Protein AF-A0A925A403-F1 (afdb_monomer_lite)

Foldseek 3Di:
DDPVVLVVVQLVLDDPVVNVVCVVLVVQLVVDPDPVSNVVSVVVSCVVCVVVRVVSVPD

pLDDT: mean 71.35, std 12.35, range [39.12, 86.88]

Radius of gyration: 11.14 Å; chains: 1; bounding box: 25×22×29 Å

Secondary structure (DSSP, 8-state):
--HHHHHHHHHHTS-TTHHHHHHHHHHHHHH-SSHHHHHHHHHHHHHHHTTT-TTTTT-

Structure (mmCIF, N/CA/C/O backbone):
data_AF-A0A925A403-F1
#
_entry.id   AF-A0A925A403-F1
#
loop_
_atom_site.group_PDB
_atom_site.id
_atom_site.type_symbol
_atom_site.label_atom_id
_atom_site.label_alt_id
_atom_site.label_comp_id
_atom_site.label_asym_id
_atom_site.label_entity_id
_atom_site.label_seq_id
_atom_site.pdbx_PDB_ins_code
_atom_site.Cartn_x
_atom_site.Cartn_y
_atom_site.Cartn_z
_atom_site.occupancy
_atom_site.B_iso_or_equiv
_atom_site.auth_seq_id
_atom_site.auth_comp_id
_atom_site.auth_asym_id
_atom_site.auth_atom_id
_atom_site.pdbx_PDB_model_num
ATOM 1 N N . MET A 1 1 ? 2.623 13.077 -7.254 1.00 49.62 1 MET A N 1
ATOM 2 C CA . MET A 1 1 ? 2.113 12.167 -6.204 1.00 49.62 1 MET A CA 1
ATOM 3 C C . MET A 1 1 ? 2.407 10.735 -6.627 1.00 49.62 1 MET A C 1
ATOM 5 O O . MET A 1 1 ? 2.324 10.465 -7.814 1.00 49.62 1 MET A O 1
ATOM 9 N N . CYS A 1 2 ? 2.788 9.848 -5.704 1.00 61.66 2 CYS A N 1
ATOM 10 C CA . CYS A 1 2 ? 3.077 8.436 -6.009 1.00 61.66 2 CYS A CA 1
ATOM 11 C C . CYS A 1 2 ? 1.988 7.551 -5.404 1.00 61.66 2 CYS A C 1
ATOM 13 O O . CYS A 1 2 ? 1.427 7.922 -4.374 1.00 61.66 2 CYS A O 1
ATOM 15 N N . ILE A 1 3 ? 1.761 6.368 -5.979 1.00 61.84 3 ILE A N 1
ATOM 16 C CA . ILE A 1 3 ? 0.782 5.385 -5.490 1.00 61.84 3 ILE A CA 1
ATOM 17 C C . ILE A 1 3 ? 0.922 5.114 -3.986 1.00 61.84 3 ILE A C 1
ATOM 19 O O . ILE A 1 3 ? -0.068 5.111 -3.273 1.00 61.84 3 ILE A O 1
ATOM 23 N N . VAL A 1 4 ? 2.149 5.047 -3.462 1.00 59.00 4 VAL A N 1
ATOM 24 C CA . VAL A 1 4 ? 2.427 4.888 -2.022 1.00 59.00 4 VAL A CA 1
ATOM 25 C C . VAL A 1 4 ? 1.869 6.017 -1.147 1.00 59.00 4 VAL A C 1
ATOM 27 O O . VAL A 1 4 ? 1.440 5.760 -0.027 1.00 59.00 4 VAL A O 1
ATOM 30 N N . HIS A 1 5 ? 1.834 7.256 -1.647 1.00 63.28 5 HIS A N 1
ATOM 31 C CA . HIS A 1 5 ? 1.259 8.395 -0.926 1.00 63.28 5 HIS A CA 1
ATOM 32 C C . HIS A 1 5 ? -0.271 8.346 -0.945 1.00 63.28 5 HIS A C 1
ATOM 34 O O . HIS A 1 5 ? -0.902 8.598 0.079 1.00 63.28 5 HIS A O 1
ATOM 40 N N . MET A 1 6 ? -0.856 7.965 -2.083 1.00 61.09 6 MET A N 1
ATOM 41 C CA . MET A 1 6 ? -2.301 7.771 -2.224 1.00 61.09 6 MET A CA 1
ATOM 42 C C . MET A 1 6 ? -2.768 6.650 -1.289 1.00 61.09 6 MET A C 1
ATOM 44 O O . MET A 1 6 ? -3.648 6.843 -0.454 1.00 61.09 6 MET A O 1
ATOM 48 N N . VAL A 1 7 ? -2.059 5.526 -1.317 1.00 65.62 7 VAL A N 1
ATOM 49 C CA . VAL A 1 7 ? -2.247 4.353 -0.461 1.00 65.62 7 VAL A CA 1
ATOM 50 C C . VAL A 1 7 ? -2.072 4.669 1.027 1.00 65.62 7 VAL A C 1
ATOM 52 O O . VAL A 1 7 ? -2.874 4.230 1.849 1.00 65.62 7 VAL A O 1
ATOM 55 N N . GLY A 1 8 ? -1.043 5.438 1.392 1.00 64.94 8 GLY A N 1
ATOM 56 C CA . GLY A 1 8 ? -0.800 5.830 2.780 1.00 64.94 8 GLY A CA 1
ATOM 57 C C . GLY A 1 8 ? -1.947 6.662 3.353 1.00 64.94 8 GLY A C 1
ATOM 58 O O . GLY A 1 8 ? -2.398 6.401 4.468 1.00 64.94 8 GLY A O 1
ATOM 59 N N . ASN A 1 9 ? -2.472 7.602 2.562 1.00 63.78 9 ASN A N 1
ATOM 60 C CA . ASN A 1 9 ? -3.649 8.380 2.941 1.00 63.78 9 ASN A CA 1
ATOM 61 C C . ASN A 1 9 ? -4.912 7.503 2.988 1.00 63.78 9 ASN A C 1
ATOM 63 O O . ASN A 1 9 ? -5.740 7.658 3.879 1.00 63.78 9 ASN A O 1
ATOM 67 N N . SER A 1 10 ? -5.009 6.520 2.089 1.00 60.66 10 SER A N 1
ATOM 68 C CA . SER A 1 10 ? -6.126 5.573 2.027 1.00 60.66 10 SER A CA 1
ATOM 69 C C . SER A 1 10 ? -6.258 4.723 3.290 1.00 60.66 10 SER A C 1
ATOM 71 O O . SER A 1 10 ? -7.341 4.578 3.852 1.00 60.66 10 SER A O 1
ATOM 73 N N . LEU A 1 11 ? -5.128 4.196 3.776 1.00 62.75 11 LEU A N 1
ATOM 74 C CA . LEU A 1 11 ? -5.057 3.365 4.979 1.00 62.75 11 LEU A CA 1
ATOM 75 C C . LEU A 1 11 ? -5.517 4.104 6.234 1.00 62.75 11 LEU A C 1
ATOM 77 O O . LEU A 1 11 ? -5.997 3.461 7.166 1.00 62.75 11 LEU A O 1
ATOM 81 N N . TYR A 1 12 ? -5.355 5.427 6.284 1.00 64.00 12 TYR A N 1
ATOM 82 C CA . TYR A 1 12 ? -5.726 6.220 7.453 1.00 64.00 12 TYR A CA 1
ATOM 83 C C . TYR A 1 12 ? -7.243 6.231 7.688 1.00 64.00 12 TYR A C 1
ATOM 85 O O . TYR A 1 12 ? -7.687 6.206 8.834 1.00 64.00 12 TYR A O 1
ATOM 93 N N . TYR A 1 13 ? -8.033 6.181 6.611 1.00 61.69 13 TYR A N 1
ATOM 94 C CA . TYR A 1 13 ? -9.497 6.110 6.677 1.00 61.69 13 TYR A CA 1
ATOM 95 C C . TYR A 1 13 ? -10.026 4.707 6.991 1.00 61.69 13 TYR A C 1
ATOM 97 O O . TYR A 1 13 ? -11.198 4.539 7.329 1.00 61.69 13 TYR A O 1
ATOM 105 N N . LEU A 1 14 ? -9.164 3.692 6.929 1.00 63.62 14 LEU A N 1
ATOM 106 C CA . LEU A 1 14 ? -9.530 2.310 7.181 1.00 63.62 14 LEU A CA 1
ATOM 107 C C . LEU A 1 14 ? -9.282 1.947 8.650 1.00 63.62 14 LEU A C 1
ATOM 109 O O . LEU A 1 14 ? -8.198 2.130 9.216 1.00 63.62 14 LEU A O 1
ATOM 113 N N . GLY A 1 15 ? -10.303 1.373 9.289 1.00 71.75 15 GLY A N 1
ATOM 114 C CA . GLY A 1 15 ? -10.179 0.825 10.638 1.00 71.75 15 GLY A CA 1
ATOM 115 C C . GLY A 1 15 ? -9.033 -0.195 10.749 1.00 71.75 15 GLY A C 1
ATOM 116 O O . GLY A 1 15 ? -8.587 -0.783 9.763 1.00 71.75 15 GLY A O 1
ATOM 117 N N . CYS A 1 16 ? -8.552 -0.446 11.972 1.00 72.31 16 CYS A N 1
ATOM 118 C CA . CYS A 1 16 ? -7.398 -1.321 12.240 1.00 72.31 16 CYS A CA 1
ATOM 119 C C . CYS A 1 16 ? -7.503 -2.742 11.645 1.00 72.31 16 CYS A C 1
ATOM 121 O O . CYS A 1 16 ? -6.477 -3.395 11.480 1.00 72.31 16 CYS A O 1
ATOM 123 N N . GLN A 1 17 ? -8.717 -3.230 11.363 1.00 73.94 17 GLN A N 1
ATOM 124 C CA . GLN A 1 17 ? -8.971 -4.539 10.747 1.00 73.94 17 GLN A CA 1
ATOM 125 C C . GLN A 1 17 ? -8.695 -4.508 9.236 1.00 73.94 17 GLN A C 1
ATOM 127 O O . GLN A 1 17 ? -7.803 -5.207 8.765 1.00 73.94 17 GLN A O 1
ATOM 132 N N . LYS A 1 18 ? -9.345 -3.588 8.513 1.00 74.44 18 LYS A N 1
ATOM 133 C CA . LYS A 1 18 ? -9.173 -3.364 7.068 1.00 74.44 18 LYS A CA 1
ATOM 134 C C . LYS A 1 18 ? -7.717 -3.048 6.691 1.00 74.44 18 LYS A C 1
ATOM 136 O O . LYS A 1 18 ? -7.218 -3.528 5.682 1.00 74.44 18 LYS A O 1
ATOM 141 N N . ARG A 1 19 ? -6.979 -2.328 7.551 1.00 75.25 19 ARG A N 1
ATOM 142 C CA . ARG A 1 19 ? -5.535 -2.085 7.352 1.00 75.25 19 ARG A CA 1
ATOM 143 C C . ARG A 1 19 ? -4.690 -3.364 7.309 1.00 75.25 19 ARG A C 1
ATOM 145 O O . ARG A 1 19 ? -3.685 -3.390 6.605 1.00 75.25 19 ARG A O 1
ATOM 152 N N . LYS A 1 20 ? -5.057 -4.403 8.068 1.00 79.69 20 LYS A N 1
ATOM 153 C CA . LYS A 1 20 ? -4.327 -5.684 8.077 1.00 79.69 20 LYS A CA 1
ATOM 154 C C . LYS A 1 20 ? -4.601 -6.505 6.821 1.00 79.69 20 LYS A C 1
ATOM 156 O O . LYS A 1 20 ? -3.696 -7.187 6.359 1.00 79.69 20 LYS A O 1
ATOM 161 N N . GLU A 1 21 ? -5.816 -6.414 6.290 1.00 81.31 21 GLU A N 1
ATOM 162 C CA . GLU A 1 21 ? -6.229 -7.074 5.046 1.00 81.31 21 GLU A CA 1
ATOM 163 C C . GLU A 1 21 ? -5.594 -6.413 3.819 1.00 81.31 21 GLU A C 1
ATOM 165 O O . GLU A 1 21 ? -5.125 -7.104 2.929 1.00 81.31 21 GLU A O 1
ATOM 170 N N . MET A 1 22 ? -5.473 -5.085 3.819 1.00 78.12 22 MET A N 1
ATOM 171 C CA . MET A 1 22 ? -4.956 -4.326 2.678 1.00 78.12 22 MET A CA 1
ATOM 172 C C . MET A 1 22 ? -3.421 -4.311 2.565 1.00 78.12 22 MET A C 1
ATOM 174 O O . MET A 1 22 ? -2.861 -4.166 1.480 1.00 78.12 22 MET A O 1
ATOM 178 N N . ALA A 1 23 ? -2.705 -4.441 3.687 1.00 80.12 23 ALA A N 1
ATOM 179 C CA . ALA A 1 23 ? -1.241 -4.459 3.714 1.00 80.12 23 ALA A CA 1
ATOM 180 C C . ALA A 1 23 ? -0.583 -5.513 2.787 1.00 80.12 23 ALA A C 1
ATOM 182 O O . ALA A 1 23 ? 0.393 -5.161 2.115 1.00 80.12 23 ALA A O 1
ATOM 183 N N . PRO A 1 24 ? -1.043 -6.780 2.732 1.00 83.50 24 PRO A N 1
ATOM 184 C CA . PRO A 1 24 ? -0.507 -7.761 1.789 1.00 83.50 24 PRO A CA 1
ATOM 185 C C . PRO A 1 24 ? -0.821 -7.428 0.324 1.00 83.50 24 PRO A C 1
ATOM 187 O O . PRO A 1 24 ? 0.068 -7.586 -0.509 1.00 83.50 24 PRO A O 1
ATOM 190 N N . ASP A 1 25 ? -2.006 -6.902 0.007 1.00 79.69 25 ASP A N 1
ATOM 191 C CA . ASP A 1 25 ? -2.366 -6.559 -1.379 1.00 79.69 25 ASP A CA 1
ATOM 192 C C . ASP A 1 25 ? -1.480 -5.435 -1.922 1.00 79.69 25 ASP A C 1
ATOM 194 O O . ASP A 1 25 ? -0.898 -5.532 -3.001 1.00 79.69 25 ASP A O 1
ATOM 198 N N . LEU A 1 26 ? -1.257 -4.401 -1.109 1.00 77.69 26 LEU A N 1
ATOM 199 C CA . LEU A 1 26 ? -0.305 -3.340 -1.436 1.00 77.69 26 LEU A CA 1
ATOM 200 C C . LEU A 1 26 ? 1.110 -3.864 -1.640 1.00 77.69 26 LEU A C 1
ATOM 202 O O . LEU A 1 26 ? 1.847 -3.358 -2.488 1.00 77.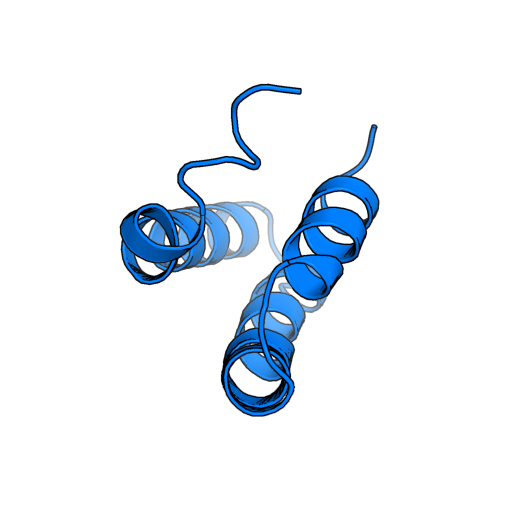69 26 LEU A O 1
ATOM 206 N N . LYS A 1 27 ? 1.495 -4.876 -0.856 1.00 82.69 27 LYS A N 1
ATOM 207 C CA . LYS A 1 27 ? 2.782 -5.543 -1.007 1.00 82.69 27 LYS A CA 1
ATOM 208 C C . LYS A 1 27 ? 2.901 -6.225 -2.352 1.00 82.69 27 LYS A C 1
ATOM 210 O O . LYS A 1 27 ? 3.948 -6.082 -2.976 1.00 82.69 27 LYS A O 1
ATOM 215 N N . CYS A 1 28 ? 1.856 -6.870 -2.848 1.00 82.44 28 CYS A N 1
ATOM 216 C CA . CYS A 1 28 ? 1.861 -7.423 -4.199 1.00 82.44 28 CYS A CA 1
ATOM 217 C C . CYS A 1 28 ? 2.114 -6.335 -5.256 1.00 82.44 28 CYS A C 1
ATOM 219 O O . CYS A 1 28 ? 2.969 -6.527 -6.120 1.00 82.44 28 CYS A O 1
ATOM 221 N N . VAL A 1 29 ? 1.482 -5.164 -5.120 1.00 82.00 29 VAL A N 1
ATOM 222 C CA . VAL A 1 29 ? 1.653 -4.036 -6.053 1.00 82.00 29 VAL A CA 1
ATOM 223 C C . VAL A 1 29 ? 3.093 -3.500 -6.061 1.00 82.00 29 VAL A C 1
ATOM 225 O O . VAL A 1 29 ? 3.688 -3.385 -7.129 1.00 82.00 29 VAL A O 1
ATOM 228 N N . TYR A 1 30 ? 3.703 -3.207 -4.902 1.00 77.94 30 TYR A N 1
ATOM 229 C CA . TYR A 1 30 ? 5.068 -2.641 -4.875 1.00 77.94 30 TYR A CA 1
ATOM 230 C C . TYR A 1 30 ? 6.193 -3.675 -5.034 1.00 77.94 30 TYR A C 1
ATOM 232 O O .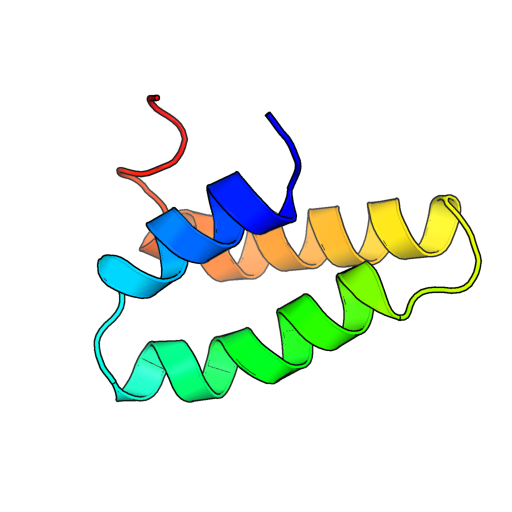 TYR A 1 30 ? 7.331 -3.292 -5.298 1.00 77.94 30 TYR A O 1
ATOM 240 N N . THR A 1 31 ? 5.910 -4.969 -4.847 1.00 81.44 31 THR A N 1
ATOM 241 C CA . THR A 1 31 ? 6.911 -6.048 -4.995 1.00 81.44 31 THR A CA 1
ATOM 242 C C . THR A 1 31 ? 6.863 -6.697 -6.386 1.00 81.44 31 THR A C 1
ATOM 244 O O . THR A 1 31 ? 7.696 -7.548 -6.704 1.00 81.44 31 THR A O 1
ATOM 247 N N . ALA A 1 32 ? 5.905 -6.316 -7.234 1.00 85.62 32 ALA A N 1
ATOM 248 C CA . ALA A 1 32 ? 5.800 -6.821 -8.595 1.00 85.62 32 ALA A CA 1
ATOM 249 C C . ALA A 1 32 ? 7.032 -6.447 -9.438 1.00 85.62 32 ALA A C 1
ATOM 251 O O . ALA A 1 32 ? 7.496 -5.311 -9.453 1.00 85.62 32 ALA A O 1
ATOM 252 N N . SER A 1 33 ? 7.567 -7.434 -10.160 1.00 84.50 33 SER A N 1
ATOM 253 C CA . SER A 1 33 ? 8.818 -7.294 -10.923 1.00 84.50 33 SER A CA 1
ATOM 254 C C . SER A 1 33 ? 8.631 -6.736 -12.340 1.00 84.50 33 SER A C 1
ATOM 256 O O . SER A 1 33 ? 9.617 -6.515 -13.036 1.00 84.50 33 SER A O 1
ATOM 258 N N . THR A 1 34 ? 7.387 -6.559 -12.795 1.00 86.88 34 THR A N 1
ATOM 259 C CA . THR A 1 34 ? 7.040 -6.127 -14.159 1.00 86.88 34 THR A CA 1
ATOM 260 C C . THR A 1 34 ? 5.831 -5.199 -14.138 1.00 86.88 34 THR A C 1
ATOM 262 O O . THR A 1 34 ? 4.929 -5.391 -13.324 1.00 86.88 34 THR A O 1
ATOM 265 N N . ILE A 1 35 ? 5.787 -4.239 -15.065 1.00 82.75 35 ILE A N 1
ATOM 266 C CA . ILE A 1 35 ? 4.704 -3.246 -15.162 1.00 82.75 35 ILE A CA 1
ATOM 267 C C . I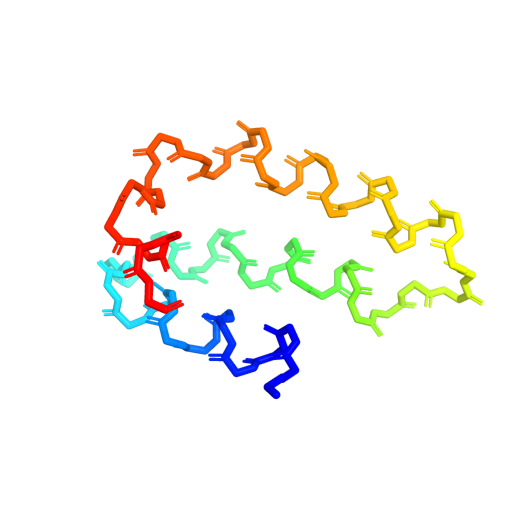LE A 1 35 ? 3.345 -3.924 -15.397 1.00 82.75 35 ILE A C 1
ATOM 269 O O . ILE A 1 35 ? 2.418 -3.630 -14.657 1.00 82.75 35 ILE A O 1
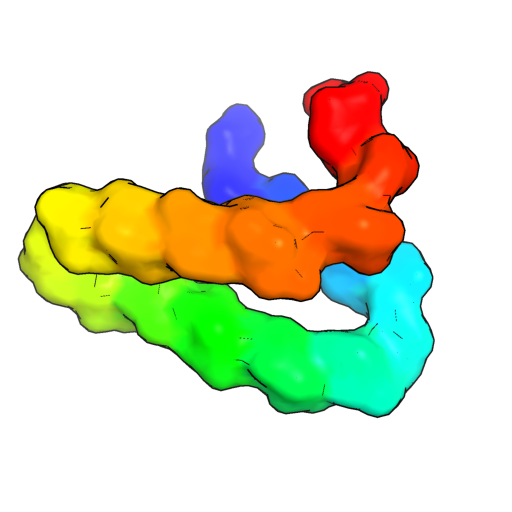ATOM 273 N N . ASP A 1 36 ? 3.249 -4.926 -16.279 1.00 85.19 36 ASP A N 1
ATOM 274 C CA . ASP A 1 36 ? 2.008 -5.700 -16.479 1.00 85.19 36 ASP A CA 1
ATOM 275 C C . ASP A 1 36 ? 1.438 -6.300 -15.185 1.00 85.19 36 ASP A C 1
ATOM 277 O O . ASP A 1 36 ? 0.229 -6.359 -14.983 1.00 85.19 36 ASP A O 1
ATOM 281 N N . LYS A 1 37 ? 2.312 -6.754 -14.276 1.00 83.31 37 LYS A N 1
ATOM 282 C CA . LYS A 1 37 ? 1.873 -7.314 -12.990 1.00 83.31 37 LYS A CA 1
ATOM 283 C C . LYS A 1 37 ? 1.423 -6.216 -12.042 1.00 83.31 37 LYS A C 1
ATOM 285 O O . LYS A 1 37 ? 0.469 -6.417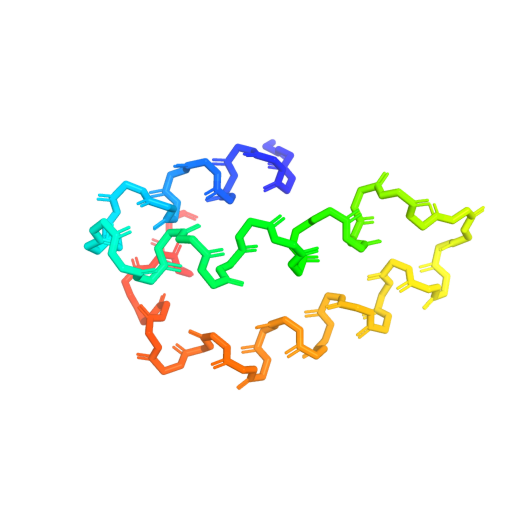 -11.305 1.00 83.31 37 LYS A O 1
ATOM 290 N N . VAL A 1 38 ? 2.107 -5.073 -12.066 1.00 83.44 38 VAL A N 1
ATOM 291 C CA . VAL A 1 38 ? 1.701 -3.889 -11.306 1.00 83.44 38 VAL A CA 1
ATOM 292 C C . VAL A 1 38 ? 0.306 -3.449 -11.742 1.00 83.44 38 VAL A C 1
ATOM 294 O O . VAL A 1 38 ? -0.530 -3.245 -10.873 1.00 83.44 38 VAL A O 1
ATOM 297 N N . GLU A 1 39 ? 0.035 -3.367 -13.048 1.00 83.69 39 GLU A N 1
ATOM 298 C CA . GLU A 1 39 ? -1.277 -2.988 -13.596 1.00 83.69 39 GLU A CA 1
ATOM 299 C C . GLU A 1 39 ? -2.375 -4.000 -13.250 1.00 83.69 39 GLU A C 1
ATOM 301 O O . GLU A 1 39 ? -3.471 -3.605 -12.847 1.00 83.69 39 GLU A O 1
ATOM 306 N N . LEU A 1 40 ? -2.073 -5.300 -13.337 1.00 85.06 40 LEU A N 1
ATOM 307 C CA . LEU A 1 40 ? -3.009 -6.355 -12.948 1.00 85.06 40 LEU A CA 1
ATOM 308 C C . LEU A 1 40 ? -3.379 -6.251 -11.462 1.00 85.06 40 LEU A C 1
ATOM 310 O O . LEU A 1 40 ? -4.560 -6.188 -11.126 1.00 85.06 40 LEU A O 1
ATOM 314 N N . TYR A 1 41 ? -2.377 -6.175 -10.582 1.00 83.00 41 TYR A N 1
ATOM 315 C CA . TYR A 1 41 ? -2.609 -6.057 -9.142 1.00 83.00 41 TYR A CA 1
ATOM 316 C C . TYR A 1 41 ? -3.280 -4.738 -8.769 1.00 83.00 41 TYR A C 1
ATOM 318 O O . TYR A 1 41 ? -4.067 -4.716 -7.833 1.00 83.00 41 TYR A O 1
ATOM 326 N N . LEU A 1 42 ? -3.006 -3.651 -9.494 1.00 80.88 42 LEU A N 1
ATOM 327 C CA . LEU A 1 42 ? -3.711 -2.379 -9.337 1.00 80.88 42 LEU A CA 1
ATOM 328 C C . LEU A 1 42 ? -5.194 -2.506 -9.677 1.00 80.88 42 LEU A C 1
ATOM 330 O O . LEU A 1 42 ? -6.029 -2.046 -8.910 1.00 80.88 42 LEU A O 1
ATOM 334 N N . THR A 1 43 ? -5.515 -3.161 -10.790 1.00 81.38 43 THR A N 1
ATOM 335 C CA . THR A 1 43 ? -6.902 -3.346 -11.238 1.00 81.38 43 THR A CA 1
ATOM 336 C C . THR A 1 43 ? -7.684 -4.224 -10.260 1.00 81.38 43 THR A C 1
ATOM 338 O O . THR A 1 43 ? -8.816 -3.904 -9.894 1.00 81.38 43 THR A O 1
ATOM 341 N N . GLU A 1 44 ? -7.075 -5.317 -9.785 1.00 82.56 44 GLU A N 1
ATOM 342 C CA . GLU A 1 44 ? -7.663 -6.157 -8.734 1.00 82.56 44 GLU A CA 1
ATOM 343 C C . GLU A 1 44 ? -7.832 -5.377 -7.427 1.00 82.56 44 GLU A C 1
ATOM 345 O O . GLU A 1 44 ? -8.880 -5.460 -6.788 1.00 82.56 44 GLU A O 1
ATOM 350 N N . PHE A 1 45 ? -6.829 -4.582 -7.053 1.00 79.12 45 PHE A N 1
ATOM 351 C CA . PHE A 1 45 ? -6.867 -3.756 -5.855 1.00 79.12 45 PHE A CA 1
ATOM 352 C C . PHE A 1 45 ? -8.001 -2.730 -5.909 1.00 79.12 45 PHE A C 1
ATOM 354 O O . PHE A 1 45 ? -8.783 -2.640 -4.968 1.00 79.12 45 PHE A O 1
ATOM 361 N N . GLU A 1 46 ? -8.129 -1.992 -7.010 1.00 76.62 46 GLU A N 1
ATOM 362 C CA . GLU A 1 46 ? -9.229 -1.051 -7.213 1.00 76.62 46 GLU A CA 1
ATOM 363 C C . GLU A 1 46 ? -10.571 -1.777 -7.149 1.00 76.62 46 GLU A C 1
ATOM 365 O O . GLU A 1 46 ? -11.415 -1.378 -6.366 1.00 76.62 46 GLU A O 1
ATOM 370 N N . THR A 1 47 ? -10.741 -2.912 -7.829 1.00 79.00 47 THR A N 1
ATOM 371 C CA . THR A 1 47 ? -12.017 -3.656 -7.821 1.00 79.00 47 THR A CA 1
ATOM 372 C C . THR A 1 47 ? -12.418 -4.149 -6.422 1.00 79.00 47 THR A C 1
ATOM 374 O O . THR A 1 47 ? -13.588 -4.098 -6.047 1.00 79.00 47 THR A O 1
ATOM 377 N N . VAL A 1 48 ? -11.462 -4.649 -5.633 1.00 76.94 48 VAL A N 1
ATOM 378 C CA . VAL A 1 48 ? -11.726 -5.170 -4.278 1.00 76.94 48 VAL A CA 1
ATOM 379 C C . VAL A 1 48 ? -12.008 -4.038 -3.294 1.00 76.94 48 VAL A C 1
ATOM 381 O O . VAL A 1 48 ? -12.809 -4.192 -2.367 1.00 76.94 48 VAL A O 1
ATOM 384 N N . TRP A 1 49 ? -11.338 -2.903 -3.476 1.00 74.44 49 TRP A N 1
ATOM 385 C CA . TRP A 1 49 ? -11.317 -1.846 -2.484 1.00 74.44 49 TRP A CA 1
ATOM 386 C C . TRP A 1 49 ? -12.148 -0.612 -2.865 1.00 74.44 49 TRP A C 1
ATOM 388 O O . TRP A 1 49 ? -12.446 0.156 -1.957 1.00 74.44 49 TRP A O 1
ATOM 398 N N . GLU A 1 50 ? -12.621 -0.463 -4.109 1.00 68.81 50 GLU A N 1
ATOM 399 C CA . GLU A 1 50 ? -13.433 0.654 -4.644 1.00 68.81 50 GLU A CA 1
ATOM 400 C C . GLU A 1 50 ? -14.600 1.032 -3.723 1.00 68.81 50 GLU A C 1
ATOM 402 O O . GLU A 1 50 ? -14.751 2.198 -3.353 1.00 68.81 50 GLU A O 1
ATOM 407 N N . ASP A 1 51 ? -15.359 0.040 -3.251 1.00 66.19 51 ASP A N 1
ATOM 408 C CA . ASP A 1 51 ? -16.506 0.242 -2.352 1.00 66.19 51 ASP A CA 1
ATOM 409 C C . ASP A 1 51 ? -16.075 0.794 -0.975 1.00 66.19 51 ASP A C 1
ATOM 411 O O . ASP A 1 51 ? -16.721 1.647 -0.368 1.00 66.19 51 ASP A O 1
ATOM 415 N N . THR A 1 52 ? -14.897 0.385 -0.492 1.00 62.50 52 THR A N 1
ATOM 416 C CA . THR A 1 52 ? -14.333 0.912 0.764 1.00 62.50 52 THR A CA 1
ATOM 417 C C . THR A 1 52 ? -13.547 2.223 0.549 1.00 62.50 52 THR A C 1
ATOM 419 O O . THR A 1 52 ? -13.282 2.952 1.505 1.00 62.50 52 THR A O 1
ATOM 422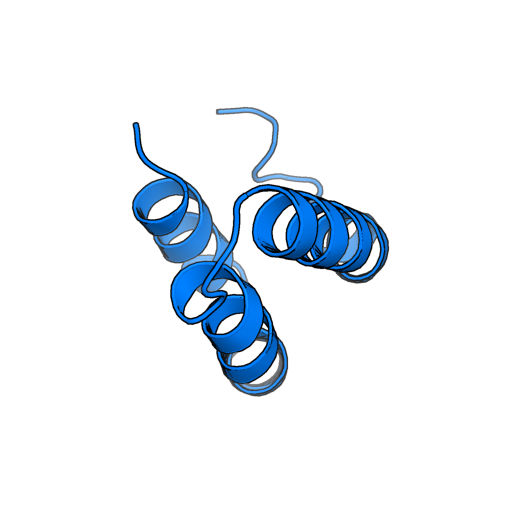 N N . TYR A 1 53 ? -13.184 2.539 -0.697 1.00 63.75 53 TYR A N 1
ATOM 423 C CA . TYR A 1 53 ? -12.311 3.643 -1.115 1.00 63.75 53 TYR A CA 1
ATOM 424 C C . TYR A 1 53 ? -13.046 4.885 -1.627 1.00 63.75 53 TYR A C 1
ATOM 426 O O . TYR A 1 53 ? -12.399 5.854 -2.032 1.00 63.75 53 TYR A O 1
ATOM 434 N N . SER A 1 54 ? -14.378 4.884 -1.571 1.00 50.84 54 SER A N 1
ATOM 435 C CA . SER A 1 54 ? -15.251 5.937 -2.103 1.00 50.84 54 SER A CA 1
ATOM 436 C C . SER A 1 54 ? -14.823 7.398 -1.794 1.00 50.84 54 SER A C 1
ATOM 438 O O . SER A 1 54 ? -14.974 8.243 -2.674 1.00 50.84 54 SER A O 1
ATOM 440 N N . PRO A 1 55 ? -14.212 7.755 -0.637 1.00 51.47 55 PRO A N 1
ATOM 441 C CA . PRO A 1 55 ? -13.775 9.137 -0.388 1.00 51.47 55 PRO A CA 1
ATOM 442 C C . PRO A 1 55 ? -12.371 9.504 -0.908 1.00 51.47 55 PRO A C 1
ATOM 444 O O . PRO A 1 55 ? -12.026 10.682 -0.914 1.00 51.47 55 PRO A O 1
ATOM 447 N N . ILE A 1 56 ? -11.519 8.539 -1.274 1.00 50.53 56 ILE A N 1
ATOM 448 C CA . ILE A 1 56 ? -10.079 8.791 -1.501 1.00 50.53 56 ILE A CA 1
ATOM 449 C C . ILE A 1 56 ? -9.767 9.112 -2.970 1.00 50.53 56 ILE A C 1
ATOM 451 O O . ILE A 1 56 ? -8.830 9.858 -3.243 1.00 50.53 56 ILE A O 1
ATOM 455 N N . ALA A 1 57 ? -10.587 8.635 -3.912 1.00 44.12 57 ALA A N 1
ATOM 456 C CA . ALA A 1 57 ? -10.454 8.925 -5.346 1.00 44.12 57 ALA A CA 1
ATOM 457 C C . ALA A 1 57 ? -10.828 10.377 -5.740 1.00 44.12 57 ALA A C 1
ATOM 459 O O . ALA A 1 57 ? -10.836 10.718 -6.920 1.00 44.12 57 ALA A O 1
ATOM 460 N N . GLN A 1 58 ? -11.168 11.234 -4.770 1.00 39.12 58 GLN A N 1
ATOM 461 C CA . GLN A 1 58 ? -11.611 12.621 -4.976 1.00 39.12 58 GLN A CA 1
ATOM 462 C C . GLN A 1 58 ? -10.568 13.686 -4.573 1.00 39.12 58 GLN A C 1
ATOM 464 O O . GLN A 1 58 ? -10.934 14.856 -4.459 1.00 39.12 58 GLN A O 1
ATOM 469 N N . SER A 1 59 ? -9.293 13.330 -4.357 1.00 39.81 59 SER A N 1
ATOM 470 C CA . SER A 1 59 ? -8.233 14.305 -4.023 1.00 39.81 59 SER A CA 1
ATOM 471 C C . SER A 1 59 ? -7.193 14.506 -5.114 1.00 39.81 59 SER A C 1
ATOM 473 O O . SER A 1 59 ? -6.840 13.532 -5.808 1.00 39.81 59 SER A O 1
#

Sequence (59 aa):
MCIVHMVGNSLYYLGCQKRKEMAPDLKCVYTASTIDKVELYLTEFETVWEDTYSPIAQS